Protein AF-A0A426ZKM1-F1 (afdb_monomer)

Foldseek 3Di:
DDDDDDDDDDDDDDDDDDDDDPPPPPCPPFQPLFAWADWFWDDDDDQKIKIKTDTAGTPCNVVLLVQLVVVVVQWDWPDKDWDADPHHIIIITMTGHDCVSCVVDPNSVPDDGVNVSVSSVVSSVVSRYHYDDPPDDDD

Organism: Ensete ventricosum (NCBI:txid4639)

Radius of gyration: 27.69 Å; Cα contacts (8 Å, |Δi|>4): 198; chains: 1; bounding box: 57×49×88 Å

Secondary structure (DSSP, 8-state):
-------------------------------BSEEEEEEEEEEEETTEEEEEEEEEE-BTHHHHHHHHHHTTTTEEEEEEEEEEETTEEEEEEEEEE-TTTGGGSGGGTS--HHH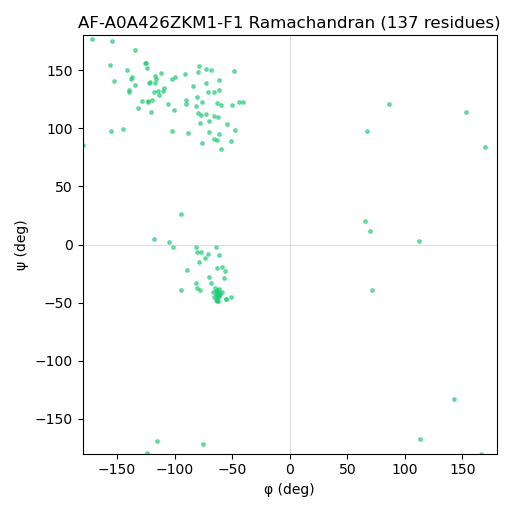HHHHHHHHHHHTT-EE----PPP-

pLDDT: mean 75.83, std 21.76, range [31.11, 97.25]

Solvent-accessible surface area (backbone atoms only — not comparable to full-atom values): 8405 Å² total; per-residue (Å²): 143,86,84,89,88,84,88,86,82,87,87,84,83,84,84,86,83,85,80,85,78,82,70,79,69,72,77,70,68,78,47,48,24,17,32,43,72,45,67,47,44,37,72,77,52,96,59,23,36,42,35,42,37,32,26,39,74,29,58,62,20,70,62,28,51,53,51,20,55,66,72,46,69,73,37,46,75,78,46,74,49,78,45,80,52,102,83,27,39,41,41,36,36,32,35,33,64,39,68,78,73,30,62,83,48,76,62,57,81,70,69,44,34,70,54,51,29,50,53,53,51,51,32,36,45,73,50,45,32,38,77,62,78,82,77,74,76,87,132

Nearest PDB structures (foldseek):
  6sgb-assembly1_FQ  TM=4.780E-01  e=2.331E-02  Trypanosoma brucei brucei
  8q3k-assembly1_C  TM=5.625E-01  e=2.309E-01  African swine fever virus BA71V
  8yqu-assembly1_C  TM=6.044E-01  e=5.058E-01  African swine fever virus
  3tvi-assembly2_C  TM=4.824E-01  e=3.522E-01  Clostridium acetobutylicum
  3c1n-assembly3_C  TM=4.853E-01  e=3.974E-01  Methanocaldococcus jannaschii

Structure (mmCIF, N/CA/C/O backbone):
data_AF-A0A426ZKM1-F1
#
_entry.id   AF-A0A426ZKM1-F1
#
loop_
_atom_site.group_PDB
_atom_site.id
_atom_site.type_symbol
_atom_site.label_atom_id
_atom_site.label_alt_id
_atom_site.label_comp_id
_atom_site.label_asym_id
_atom_site.label_entity_id
_atom_site.label_seq_id
_atom_site.pdbx_PDB_ins_code
_atom_site.Cartn_x
_atom_site.Cartn_y
_atom_site.Cartn_z
_atom_site.occupancy
_atom_site.B_iso_or_equiv
_atom_site.auth_seq_id
_atom_site.auth_comp_id
_atom_site.auth_asym_id
_atom_site.auth_atom_id
_atom_site.pdbx_PDB_model_num
ATOM 1 N N . MET A 1 1 ? 29.711 -34.154 -68.787 1.00 45.78 1 MET A N 1
ATOM 2 C CA . MET A 1 1 ? 31.060 -33.863 -68.255 1.00 45.78 1 MET A CA 1
ATOM 3 C C . MET A 1 1 ? 31.621 -32.697 -69.048 1.00 45.78 1 MET A C 1
ATOM 5 O O . MET A 1 1 ? 31.743 -32.867 -70.251 1.00 45.78 1 MET A O 1
ATOM 9 N N . LEU A 1 2 ? 31.814 -31.544 -68.393 1.00 42.34 2 LEU A N 1
ATOM 10 C CA . LEU A 1 2 ? 32.519 -30.304 -68.795 1.00 42.34 2 LEU A CA 1
ATOM 11 C C . LEU A 1 2 ? 32.149 -29.266 -67.709 1.00 42.34 2 LEU A C 1
ATOM 13 O O . LEU A 1 2 ? 30.999 -28.848 -67.644 1.00 42.34 2 LEU A O 1
ATOM 17 N N . GLU A 1 3 ? 32.869 -29.268 -66.589 1.00 34.69 3 GLU A N 1
ATOM 18 C CA . GLU A 1 3 ? 33.978 -28.364 -66.221 1.00 34.69 3 GLU A CA 1
ATOM 19 C C . GLU A 1 3 ? 33.524 -27.053 -65.547 1.00 34.69 3 GLU A C 1
ATOM 21 O O . GLU A 1 3 ? 32.734 -26.268 -66.061 1.00 34.69 3 GLU A O 1
ATOM 26 N N . SER A 1 4 ? 34.032 -26.892 -64.327 1.00 39.28 4 SER A N 1
ATOM 27 C CA . SER A 1 4 ? 33.755 -25.887 -63.305 1.00 39.28 4 SER A CA 1
ATOM 28 C C . SER A 1 4 ? 34.477 -24.564 -63.586 1.00 39.28 4 SER A C 1
ATOM 30 O O . SER A 1 4 ? 35.618 -24.575 -64.038 1.00 39.28 4 SER A O 1
ATOM 32 N N . SER A 1 5 ? 33.907 -23.418 -63.194 1.00 48.56 5 SER A N 1
ATOM 33 C CA . SER A 1 5 ? 34.715 -22.215 -62.926 1.00 48.56 5 SER A CA 1
ATOM 34 C C . SER A 1 5 ? 34.013 -21.267 -61.948 1.00 48.56 5 SER A C 1
ATOM 36 O O . SER A 1 5 ? 33.148 -20.482 -62.324 1.00 48.56 5 SER A O 1
ATOM 38 N N . SER A 1 6 ? 34.391 -21.364 -60.671 1.00 43.53 6 SER A N 1
ATOM 39 C CA . SER A 1 6 ? 34.111 -20.379 -59.622 1.00 43.53 6 SER A CA 1
ATOM 40 C C . SER A 1 6 ? 35.423 -19.647 -59.349 1.00 43.53 6 SER A C 1
ATOM 42 O O . SER A 1 6 ? 36.423 -20.293 -59.045 1.00 43.53 6 SER A O 1
ATOM 44 N N . ARG A 1 7 ? 35.458 -18.323 -59.526 1.00 47.59 7 ARG A N 1
ATOM 45 C CA . ARG A 1 7 ? 36.664 -17.510 -59.310 1.00 47.59 7 ARG A CA 1
ATOM 46 C C . ARG A 1 7 ? 36.724 -17.025 -57.862 1.00 47.59 7 ARG A C 1
ATOM 48 O O . ARG A 1 7 ? 35.834 -16.306 -57.419 1.00 47.59 7 ARG A O 1
ATOM 55 N N . GLU A 1 8 ? 37.793 -17.397 -57.166 1.00 40.97 8 GLU A N 1
ATOM 56 C CA . GLU A 1 8 ? 38.248 -16.786 -55.914 1.00 40.97 8 GLU A CA 1
ATOM 57 C C . GLU A 1 8 ? 39.007 -15.473 -56.170 1.00 40.97 8 GLU A C 1
ATOM 59 O O . GLU A 1 8 ? 39.640 -15.292 -57.212 1.00 40.97 8 GLU A O 1
ATOM 64 N N . GLY A 1 9 ? 38.981 -14.581 -55.175 1.00 34.16 9 GLY A N 1
ATOM 65 C CA . GLY A 1 9 ? 39.817 -13.383 -55.090 1.00 34.16 9 GLY A CA 1
ATOM 66 C C . GLY A 1 9 ? 39.545 -12.580 -53.810 1.00 34.16 9 GLY A C 1
ATOM 67 O O . GLY A 1 9 ? 38.723 -11.671 -53.815 1.00 34.16 9 GLY A O 1
ATOM 68 N N . GLN A 1 10 ? 40.216 -12.940 -52.709 1.00 40.09 10 GLN A N 1
ATOM 69 C CA . GLN A 1 10 ? 40.379 -12.139 -51.474 1.00 40.09 10 GLN A CA 1
ATOM 70 C C . GLN A 1 10 ? 41.416 -10.993 -51.686 1.00 40.09 10 GLN A C 1
ATOM 72 O O . GLN A 1 10 ? 42.020 -10.927 -52.755 1.00 40.09 10 GLN A O 1
ATOM 77 N N . PRO A 1 11 ? 41.846 -10.234 -50.652 1.00 45.34 11 PRO A N 1
ATOM 78 C CA . PRO A 1 11 ? 41.122 -9.328 -49.749 1.00 45.34 11 PRO A CA 1
ATOM 79 C C . PRO A 1 11 ? 41.754 -7.910 -49.764 1.00 45.34 11 PRO A C 1
ATOM 81 O O . PRO A 1 11 ? 42.950 -7.764 -50.003 1.00 45.34 11 PRO A O 1
ATOM 84 N N . LEU A 1 12 ? 41.019 -6.848 -49.412 1.00 33.59 12 LEU A N 1
ATOM 85 C CA . LEU A 1 12 ? 41.635 -5.544 -49.108 1.00 33.59 12 LEU A CA 1
ATOM 86 C C . LEU A 1 12 ? 41.056 -4.932 -47.827 1.00 33.59 12 LEU A C 1
ATOM 88 O O . LEU A 1 12 ? 39.868 -5.025 -47.535 1.00 33.59 12 LEU A O 1
ATOM 92 N N . GLN A 1 13 ? 41.980 -4.386 -47.044 1.00 41.16 13 GLN A N 1
ATOM 93 C CA . GLN A 1 13 ? 41.908 -4.057 -45.627 1.00 41.16 13 GLN A CA 1
ATOM 94 C C . GLN A 1 13 ? 41.021 -2.847 -45.293 1.00 41.16 13 GLN A C 1
ATOM 96 O O . GLN A 1 13 ? 40.911 -1.884 -46.046 1.00 41.16 13 GLN A O 1
ATOM 101 N N . VAL A 1 14 ? 40.473 -2.903 -44.078 1.00 36.00 14 VAL A N 1
ATOM 102 C CA . VAL A 1 14 ? 39.896 -1.809 -43.282 1.00 36.00 14 VAL A CA 1
ATOM 103 C C . VAL A 1 14 ? 40.788 -0.562 -43.197 1.00 36.00 14 VAL A C 1
ATOM 105 O O . VAL A 1 14 ? 41.997 -0.684 -43.000 1.00 36.00 14 VAL A O 1
ATOM 108 N N . PRO A 1 15 ? 40.166 0.626 -43.078 1.00 35.72 15 PRO A N 1
ATOM 109 C CA . PRO A 1 15 ? 40.646 1.636 -42.146 1.00 35.72 15 PRO A CA 1
ATOM 110 C C . PRO A 1 15 ? 39.809 1.632 -40.864 1.00 35.72 15 PRO A C 1
ATOM 112 O O . PRO A 1 15 ? 38.622 1.948 -40.833 1.00 35.72 15 PRO A O 1
ATOM 115 N N . SER A 1 16 ? 40.508 1.290 -39.791 1.00 40.00 16 SER A N 1
ATOM 116 C CA . SER A 1 16 ? 40.175 1.508 -38.391 1.00 40.00 16 SER A CA 1
ATOM 117 C C . SER A 1 16 ? 39.625 2.918 -38.114 1.00 40.00 16 SER A C 1
ATOM 119 O O . SER A 1 16 ? 40.344 3.902 -38.274 1.00 40.00 16 SER A O 1
ATOM 121 N N . ARG A 1 17 ? 38.416 3.017 -37.547 1.00 44.41 17 ARG A N 1
ATOM 122 C CA . ARG A 1 17 ? 38.028 4.153 -36.693 1.00 44.41 17 ARG A CA 1
ATOM 123 C C . ARG A 1 17 ? 38.093 3.715 -35.233 1.00 44.41 17 ARG A C 1
ATOM 125 O O . ARG A 1 17 ? 37.164 3.112 -34.709 1.00 44.41 17 ARG A O 1
ATOM 132 N N . LYS A 1 18 ? 39.212 4.039 -34.583 1.00 37.31 18 LYS A N 1
ATOM 133 C CA . LYS A 1 18 ? 39.264 4.208 -33.128 1.00 37.31 18 LYS A CA 1
ATOM 134 C C . LYS A 1 18 ? 38.721 5.606 -32.834 1.00 37.31 18 LYS A C 1
ATOM 136 O O . LYS A 1 18 ? 39.150 6.540 -33.500 1.00 37.31 18 LYS A O 1
ATOM 141 N N . THR A 1 19 ? 37.737 5.713 -31.944 1.00 31.11 19 THR A N 1
ATOM 142 C CA . THR A 1 19 ? 37.840 6.292 -30.587 1.00 31.11 19 THR A CA 1
ATOM 143 C C . THR A 1 19 ? 36.492 6.849 -30.126 1.00 31.11 19 THR A C 1
ATOM 145 O O . THR A 1 19 ? 36.001 7.844 -30.645 1.00 31.11 19 THR A O 1
ATOM 148 N N . THR A 1 20 ? 35.976 6.187 -29.091 1.00 42.38 20 THR A N 1
ATOM 149 C CA . THR A 1 20 ? 35.513 6.778 -27.828 1.00 42.38 20 THR A CA 1
ATOM 150 C C . THR A 1 20 ? 34.285 7.690 -27.859 1.00 42.38 20 THR A C 1
ATOM 152 O O . THR A 1 20 ? 34.379 8.909 -27.949 1.00 42.38 20 THR A O 1
ATOM 155 N N . LYS A 1 21 ? 33.145 7.093 -27.518 1.00 36.59 21 LYS A N 1
ATOM 156 C CA . LYS A 1 21 ? 32.519 7.408 -26.230 1.00 36.59 21 LYS A CA 1
ATOM 157 C C . LYS A 1 21 ? 31.873 6.132 -25.701 1.00 36.59 21 LYS A C 1
ATOM 159 O O . LYS A 1 21 ? 30.802 5.743 -26.148 1.00 36.59 21 LYS A O 1
ATOM 164 N N . ALA A 1 22 ? 32.565 5.467 -24.778 1.00 45.69 22 ALA A N 1
ATOM 165 C CA . ALA A 1 22 ? 31.855 4.761 -23.729 1.00 45.69 22 ALA A CA 1
ATOM 166 C C . ALA A 1 22 ? 31.097 5.864 -22.989 1.00 45.69 22 ALA A C 1
ATOM 168 O O . ALA A 1 22 ? 31.670 6.623 -22.212 1.00 45.69 22 ALA A O 1
ATOM 169 N N . THR A 1 23 ? 29.842 6.078 -23.364 1.00 43.41 23 THR A N 1
ATOM 170 C CA . THR A 1 23 ? 28.886 6.474 -22.349 1.00 43.41 23 THR A CA 1
ATOM 171 C C . THR A 1 23 ? 28.875 5.286 -21.417 1.00 43.41 23 THR A C 1
ATOM 173 O O . THR A 1 23 ? 28.449 4.202 -21.819 1.00 43.41 23 THR A O 1
ATOM 176 N N . ASP A 1 24 ? 29.430 5.481 -20.227 1.00 39.22 24 ASP A N 1
ATOM 177 C CA . ASP A 1 24 ? 29.023 4.725 -19.061 1.00 39.22 24 ASP A CA 1
ATOM 178 C C . ASP A 1 24 ? 27.495 4.843 -19.017 1.00 39.22 24 ASP A C 1
ATOM 180 O O . ASP A 1 24 ? 26.926 5.786 -18.472 1.00 39.22 24 ASP A O 1
ATOM 184 N N . PHE A 1 25 ? 26.808 3.913 -19.681 1.00 45.75 25 PHE A N 1
ATOM 185 C CA . PHE A 1 25 ? 25.582 3.410 -19.118 1.00 45.75 25 PHE A CA 1
ATOM 186 C C . PHE A 1 25 ? 26.069 2.750 -17.842 1.00 45.75 25 PHE A C 1
ATOM 188 O O . PHE A 1 25 ? 26.484 1.594 -17.832 1.00 45.75 25 PHE A O 1
ATOM 195 N N . GLU A 1 26 ? 26.091 3.540 -16.771 1.00 44.75 26 GLU A N 1
ATOM 196 C CA . GLU A 1 26 ? 25.696 3.005 -15.491 1.00 44.75 26 GLU A CA 1
ATOM 197 C C . GLU A 1 26 ? 24.392 2.277 -15.799 1.00 44.75 26 GLU A C 1
ATOM 199 O O . GLU A 1 26 ? 23.357 2.898 -16.061 1.00 44.75 26 GLU A O 1
ATOM 204 N N . GLU A 1 27 ? 24.509 0.959 -15.965 1.00 44.59 27 GLU A N 1
ATOM 205 C CA . GLU A 1 27 ? 23.397 0.037 -16.001 1.00 44.59 27 GLU A 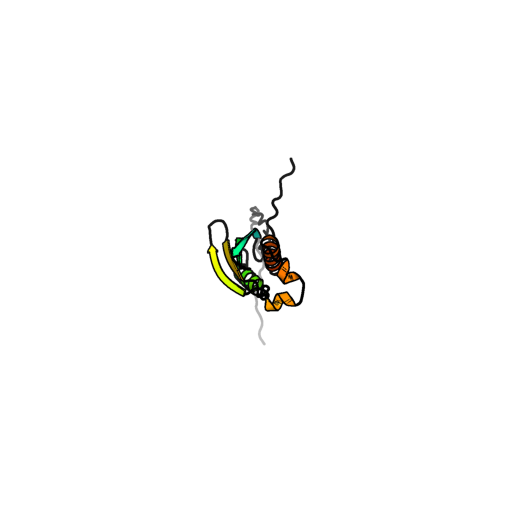CA 1
ATOM 206 C C . GLU A 1 27 ? 22.743 0.221 -14.640 1.00 44.59 27 GLU A C 1
ATOM 208 O O . GLU A 1 27 ? 23.046 -0.452 -13.657 1.00 44.59 27 GLU A O 1
ATOM 213 N N . THR A 1 28 ? 21.917 1.260 -14.558 1.00 52.47 28 THR A N 1
ATOM 214 C CA . THR A 1 28 ? 20.981 1.472 -13.483 1.00 52.47 2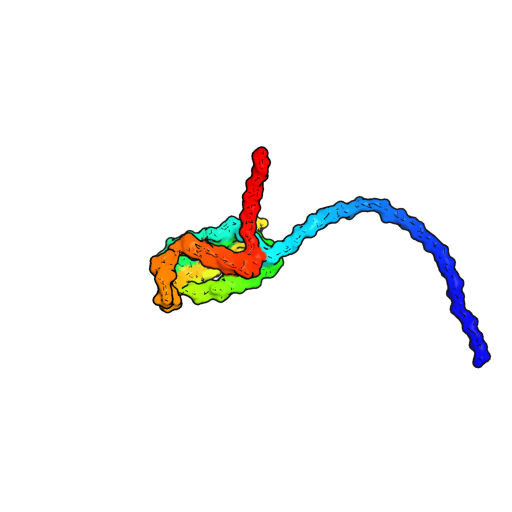8 THR A CA 1
ATOM 215 C C . THR A 1 28 ? 20.039 0.316 -13.684 1.00 52.47 28 THR A C 1
ATOM 217 O O . THR A 1 28 ? 19.140 0.379 -14.521 1.00 52.47 28 THR A O 1
ATOM 220 N N . ALA A 1 29 ? 20.367 -0.797 -13.021 1.00 65.81 29 ALA A N 1
ATOM 221 C CA . ALA A 1 29 ? 19.578 -2.008 -13.038 1.00 65.81 29 ALA A CA 1
ATOM 222 C C . ALA A 1 29 ? 18.115 -1.580 -12.955 1.00 65.81 29 ALA A C 1
ATOM 224 O O . ALA A 1 29 ? 17.761 -0.795 -12.066 1.00 65.81 29 ALA A O 1
ATOM 225 N N . ALA A 1 30 ? 17.317 -1.994 -13.943 1.00 71.00 30 ALA A N 1
ATOM 226 C CA . ALA A 1 30 ? 15.937 -1.553 -14.056 1.00 71.00 30 ALA A CA 1
ATOM 227 C C . ALA A 1 30 ? 15.264 -1.749 -12.695 1.00 71.00 30 ALA A C 1
ATOM 229 O O . ALA A 1 30 ? 15.267 -2.852 -12.140 1.00 71.00 30 ALA A O 1
ATOM 230 N N . VAL A 1 31 ? 14.771 -0.659 -12.105 1.00 77.69 31 VAL A N 1
ATOM 231 C CA . VAL A 1 31 ? 14.116 -0.743 -10.803 1.00 77.69 31 VAL A CA 1
ATOM 232 C C . VAL A 1 31 ? 12.795 -1.460 -11.041 1.00 77.69 31 VAL A C 1
ATOM 234 O O . VAL A 1 31 ? 11.874 -0.899 -11.627 1.00 77.69 31 VAL A O 1
ATOM 237 N N . ILE A 1 32 ? 12.721 -2.715 -10.61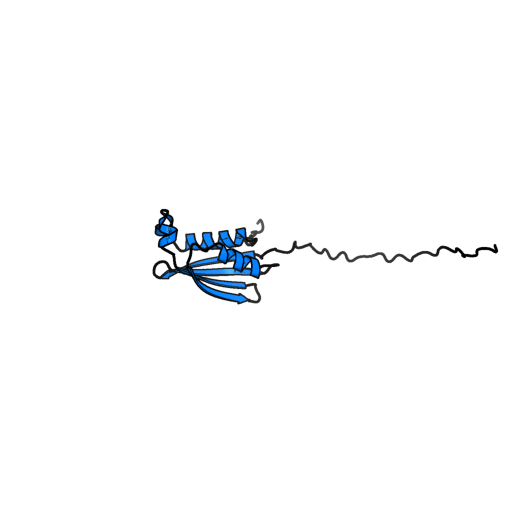5 1.00 84.94 32 ILE A N 1
ATOM 238 C CA . ILE A 1 32 ? 11.495 -3.511 -10.640 1.00 84.94 32 ILE A CA 1
ATOM 239 C C . ILE A 1 32 ? 10.556 -2.947 -9.569 1.00 84.94 32 ILE A C 1
ATOM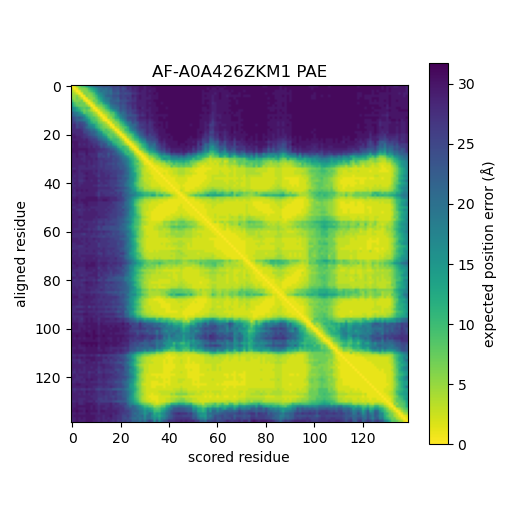 241 O O . ILE A 1 32 ? 10.989 -2.678 -8.450 1.00 84.94 32 ILE A O 1
ATOM 245 N N . GLY A 1 33 ? 9.297 -2.694 -9.928 1.00 84.62 33 GLY A N 1
ATOM 246 C CA . GLY A 1 33 ? 8.255 -2.154 -9.046 1.00 84.62 33 GLY A CA 1
ATOM 247 C C . GLY A 1 33 ? 8.401 -0.687 -8.656 1.00 84.62 33 GLY A C 1
ATOM 248 O O . GLY A 1 33 ? 7.420 0.048 -8.686 1.00 84.62 33 GLY A O 1
ATOM 249 N N . GLY A 1 34 ? 9.614 -0.215 -8.389 1.00 92.81 34 GLY A N 1
ATOM 250 C CA . GLY A 1 34 ? 9.889 1.168 -8.013 1.00 92.81 34 GLY A CA 1
ATOM 251 C C . GLY A 1 34 ? 10.376 1.305 -6.574 1.00 92.81 34 GLY A C 1
ATOM 252 O O . GLY A 1 34 ? 10.749 0.326 -5.922 1.00 92.81 34 GLY A O 1
ATOM 253 N N . LYS A 1 35 ? 10.402 2.544 -6.075 1.00 94.00 35 LYS A N 1
ATOM 254 C CA . LYS A 1 35 ? 10.872 2.859 -4.721 1.00 94.00 35 LYS A CA 1
ATOM 255 C C . LYS A 1 35 ? 9.758 3.473 -3.891 1.00 94.00 35 LYS A C 1
ATOM 257 O O . LYS A 1 35 ? 9.126 4.425 -4.330 1.00 94.00 35 LYS A O 1
ATOM 262 N N . ILE A 1 36 ? 9.565 2.968 -2.682 1.00 94.25 36 ILE A N 1
ATOM 263 C CA . ILE A 1 36 ? 8.683 3.537 -1.665 1.00 94.25 36 ILE A CA 1
ATOM 264 C C . ILE A 1 36 ? 9.447 4.669 -0.988 1.00 94.25 36 ILE A C 1
ATOM 266 O O . ILE A 1 36 ? 10.511 4.448 -0.406 1.00 94.25 36 ILE A O 1
ATOM 270 N N . MET A 1 37 ? 8.909 5.879 -1.080 1.00 94.19 37 MET A N 1
ATOM 271 C CA . MET A 1 37 ? 9.453 7.058 -0.409 1.00 94.19 37 MET A CA 1
ATOM 272 C C . MET A 1 37 ? 8.762 7.289 0.930 1.00 94.19 37 MET A C 1
ATOM 274 O O . MET A 1 37 ? 9.417 7.639 1.906 1.00 94.19 37 MET A O 1
ATOM 278 N N . GLN A 1 38 ? 7.446 7.074 0.978 1.00 94.62 38 GLN A N 1
ATOM 279 C CA . GLN A 1 38 ? 6.656 7.294 2.178 1.00 94.62 38 GLN A CA 1
ATOM 280 C C . GLN A 1 38 ? 5.425 6.386 2.205 1.00 94.62 38 GLN A C 1
ATOM 282 O O . GL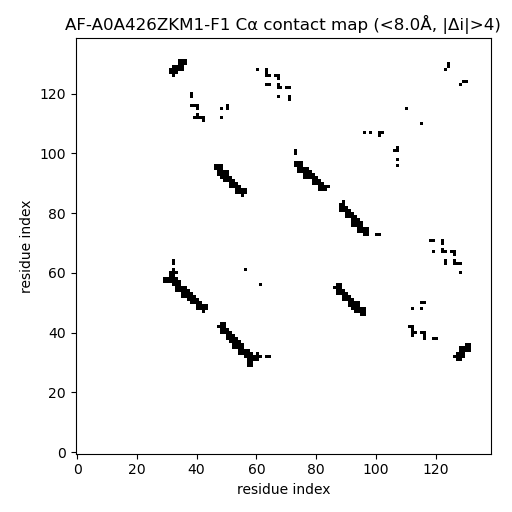N A 1 38 ? 4.768 6.183 1.184 1.00 94.62 38 GLN A O 1
ATOM 287 N N . VAL A 1 39 ? 5.098 5.873 3.390 1.00 96.62 39 VAL A N 1
ATOM 288 C CA . VAL A 1 39 ? 3.819 5.227 3.699 1.00 96.62 39 VAL A CA 1
ATOM 289 C C . VAL A 1 39 ? 3.333 5.848 4.996 1.00 96.62 39 VAL A C 1
ATOM 291 O O . VAL A 1 39 ? 4.008 5.722 6.010 1.00 96.62 39 VAL A O 1
ATOM 294 N N . ASN A 1 40 ? 2.185 6.514 4.948 1.00 97.00 40 ASN A N 1
ATOM 295 C CA . ASN A 1 40 ? 1.531 7.057 6.132 1.00 97.00 40 ASN A CA 1
ATOM 296 C C . ASN A 1 40 ? 0.134 6.460 6.247 1.00 97.00 40 ASN A C 1
ATOM 298 O O . ASN A 1 40 ? -0.576 6.386 5.241 1.00 97.00 40 ASN A O 1
ATOM 302 N N . ALA A 1 41 ? -0.300 6.122 7.453 1.00 96.62 41 ALA A N 1
ATOM 303 C CA . ALA A 1 41 ? -1.674 5.744 7.733 1.00 96.62 41 ALA A CA 1
ATOM 304 C C . ALA A 1 41 ? -2.271 6.616 8.834 1.00 96.62 41 ALA A C 1
ATOM 306 O O . ALA A 1 41 ? -1.590 7.122 9.722 1.00 96.62 41 ALA A O 1
ATOM 307 N N . TYR A 1 42 ? -3.585 6.776 8.769 1.00 95.75 42 TYR A N 1
ATOM 308 C CA . TYR A 1 42 ? -4.360 7.591 9.687 1.00 95.75 42 TYR A CA 1
ATOM 309 C C . TYR A 1 42 ? -5.649 6.853 10.007 1.00 95.75 42 TYR A C 1
ATOM 311 O O . TYR A 1 42 ? -6.333 6.377 9.102 1.00 95.75 42 TYR A O 1
ATOM 319 N N . GLU A 1 43 ? -6.000 6.771 11.283 1.00 93.81 43 GLU A N 1
ATOM 320 C CA . GLU A 1 43 ? -7.321 6.294 11.675 1.00 93.81 43 GLU A CA 1
ATOM 321 C C . GLU A 1 43 ? -8.344 7.413 11.432 1.00 93.81 43 GLU A C 1
ATOM 323 O O . GLU A 1 43 ? -8.179 8.534 11.912 1.00 93.81 43 GLU A O 1
ATOM 328 N N . VAL A 1 44 ? -9.370 7.129 10.628 1.00 93.00 44 VAL A N 1
ATOM 329 C CA . VAL A 1 44 ? -10.349 8.128 10.144 1.00 93.00 44 VAL A CA 1
ATOM 330 C C . VAL A 1 44 ? -11.781 7.843 10.605 1.00 93.00 44 VAL A C 1
ATOM 332 O O . VAL A 1 44 ? -12.722 8.531 10.213 1.00 93.00 44 VAL A O 1
ATOM 335 N N . GLY A 1 45 ? -11.962 6.827 11.441 1.00 86.94 45 GLY A N 1
ATOM 336 C CA . GLY A 1 45 ? -13.237 6.418 12.020 1.00 86.94 45 GLY A CA 1
ATOM 337 C C . GLY A 1 45 ? -13.119 5.030 12.639 1.00 86.94 45 GLY A C 1
ATOM 338 O O . GLY A 1 45 ? -12.058 4.419 12.565 1.00 86.94 45 GLY A O 1
ATOM 339 N N . GLU A 1 46 ? -14.210 4.516 13.211 1.00 84.12 46 GLU A N 1
ATOM 340 C CA . GLU A 1 46 ? -14.220 3.221 13.908 1.00 84.12 46 GLU A CA 1
ATOM 341 C C . GLU A 1 46 ? -13.688 2.079 13.025 1.00 84.12 46 GLU A C 1
ATOM 343 O O . GLU A 1 46 ? -14.365 1.612 12.102 1.00 84.12 46 GLU A O 1
ATOM 348 N N . GLY A 1 47 ? -12.447 1.659 13.299 1.00 85.12 47 GLY A N 1
ATOM 349 C CA . GLY A 1 47 ? -11.757 0.605 12.559 1.00 85.12 47 GLY A CA 1
ATOM 350 C C . GLY A 1 47 ? -11.453 0.951 11.100 1.00 85.12 47 GLY A C 1
ATOM 351 O O . GLY A 1 47 ? -11.260 0.037 10.303 1.00 85.12 47 GLY A O 1
ATOM 352 N N . ARG A 1 48 ? -11.440 2.234 10.717 1.00 91.81 48 ARG A N 1
ATOM 353 C CA . ARG A 1 48 ? -11.122 2.674 9.352 1.00 91.81 48 ARG A CA 1
ATOM 354 C C . ARG A 1 48 ? -9.777 3.368 9.283 1.00 91.81 48 ARG A C 1
ATOM 356 O O . ARG A 1 48 ? -9.505 4.283 10.055 1.00 91.81 48 ARG A O 1
ATOM 363 N N . PHE A 1 49 ? -8.995 3.006 8.276 1.00 94.44 49 PHE A N 1
ATOM 364 C CA . PHE A 1 49 ? -7.666 3.544 8.045 1.00 94.44 49 PHE A CA 1
ATOM 365 C C . PHE A 1 49 ? -7.574 4.156 6.656 1.00 94.44 49 PHE A C 1
ATOM 367 O O . PHE A 1 49 ? -7.789 3.475 5.656 1.00 94.44 49 PHE A O 1
ATOM 374 N N . TYR A 1 50 ? -7.211 5.430 6.600 1.00 96.69 50 TYR A N 1
ATOM 375 C CA . TYR A 1 50 ? -6.768 6.082 5.380 1.00 96.69 50 TYR A CA 1
ATOM 376 C C . TYR A 1 50 ? -5.254 5.928 5.261 1.00 96.69 50 TYR A C 1
ATOM 378 O O . TYR A 1 50 ? -4.523 6.314 6.170 1.00 96.69 50 TYR A O 1
ATOM 386 N N . VAL A 1 51 ? -4.778 5.379 4.151 1.00 97.00 51 VAL A N 1
ATOM 387 C CA . VAL A 1 51 ? -3.358 5.163 3.875 1.00 97.00 51 VAL A CA 1
ATOM 388 C C . VAL A 1 51 ? -2.953 5.981 2.660 1.00 97.00 51 VAL A C 1
ATOM 390 O O . VAL A 1 51 ? -3.681 6.049 1.672 1.00 97.00 51 VAL A O 1
ATOM 393 N N . LYS A 1 52 ? -1.770 6.585 2.728 1.00 97.25 52 LYS A N 1
ATOM 394 C CA . LYS A 1 52 ? -1.125 7.319 1.645 1.00 97.25 52 LYS A CA 1
ATOM 395 C C . LYS A 1 52 ? 0.250 6.716 1.385 1.00 97.25 52 LYS A C 1
ATOM 397 O O . LYS A 1 52 ? 1.088 6.684 2.281 1.00 97.25 52 LYS A O 1
ATOM 402 N N . VAL A 1 53 ? 0.475 6.278 0.155 1.00 95.81 53 VAL A N 1
ATOM 403 C CA . VAL A 1 53 ? 1.747 5.747 -0.336 1.00 95.81 53 VAL A CA 1
ATOM 404 C C . VAL A 1 53 ? 2.294 6.701 -1.386 1.00 95.81 53 VAL A C 1
ATOM 406 O O . VAL A 1 53 ? 1.592 7.058 -2.332 1.00 95.81 53 VAL A O 1
ATOM 409 N N . GLU A 1 54 ? 3.550 7.097 -1.233 1.00 95.12 54 GLU A N 1
ATOM 410 C CA . GLU A 1 54 ? 4.289 7.887 -2.213 1.00 95.12 54 GLU A CA 1
ATOM 411 C C . GLU A 1 54 ? 5.551 7.143 -2.625 1.00 95.12 54 GLU A C 1
ATOM 413 O O . GLU A 1 54 ? 6.247 6.542 -1.798 1.00 95.12 54 GLU A O 1
ATOM 418 N N . GLY A 1 55 ? 5.865 7.187 -3.914 1.00 93.62 55 GLY A N 1
ATOM 419 C CA . GLY A 1 55 ? 7.023 6.486 -4.436 1.00 93.62 55 GLY A CA 1
ATOM 420 C C . GLY A 1 55 ? 7.335 6.818 -5.882 1.00 93.62 55 GLY A C 1
ATOM 421 O O . GLY A 1 55 ? 6.601 7.546 -6.543 1.00 93.62 55 GLY A O 1
ATOM 422 N N . SER A 1 56 ? 8.422 6.253 -6.392 1.00 93.38 56 SER A N 1
ATOM 423 C CA . SER A 1 56 ? 8.756 6.289 -7.813 1.00 93.38 56 SER A CA 1
ATOM 424 C C . SER A 1 56 ? 8.173 5.068 -8.518 1.00 93.38 56 SER A C 1
ATOM 426 O O . SER A 1 56 ? 8.146 3.981 -7.942 1.00 93.38 56 SER A O 1
ATOM 428 N N . MET A 1 57 ? 7.769 5.209 -9.780 1.00 90.00 57 MET A N 1
ATOM 429 C CA . MET A 1 57 ? 7.431 4.047 -10.602 1.00 90.00 57 MET A CA 1
ATOM 430 C C . MET A 1 57 ? 8.680 3.436 -11.231 1.00 90.00 57 MET A C 1
ATOM 432 O O . MET A 1 57 ? 9.547 4.148 -11.732 1.00 90.00 57 MET A O 1
ATOM 436 N N . GLY A 1 58 ? 8.742 2.112 -11.180 1.00 88.44 58 GLY A N 1
ATOM 437 C CA . GLY A 1 58 ? 9.653 1.286 -11.959 1.00 88.44 58 GLY A CA 1
ATOM 438 C C . GLY A 1 58 ? 8.897 0.392 -12.943 1.00 88.44 58 GLY A C 1
ATOM 439 O O . GLY A 1 58 ? 7.683 0.529 -13.129 1.00 88.44 58 GLY A O 1
ATOM 440 N N . ASP A 1 59 ? 9.597 -0.563 -13.542 1.00 88.69 59 ASP A N 1
ATOM 441 C CA . ASP A 1 59 ? 8.976 -1.520 -14.458 1.00 88.69 59 ASP A CA 1
ATOM 442 C C . ASP A 1 59 ? 7.993 -2.423 -13.703 1.00 88.69 59 ASP A C 1
ATOM 444 O O . ASP A 1 59 ? 8.298 -2.956 -12.633 1.00 88.69 59 ASP A O 1
ATOM 448 N N . GLY A 1 60 ? 6.779 -2.570 -14.240 1.00 88.06 60 GLY A N 1
ATOM 449 C CA . GLY A 1 60 ? 5.726 -3.374 -13.609 1.00 88.06 60 GLY A CA 1
ATOM 450 C C . GLY A 1 60 ? 5.153 -2.784 -12.312 1.00 88.06 60 GLY A C 1
ATOM 451 O O . GLY A 1 60 ? 4.405 -3.469 -11.618 1.00 88.06 60 GLY A O 1
ATOM 452 N N . ALA A 1 61 ? 5.450 -1.520 -11.979 1.00 90.31 61 ALA A N 1
ATOM 453 C CA . ALA A 1 61 ? 4.975 -0.866 -10.754 1.00 90.31 61 ALA A CA 1
ATOM 454 C C . ALA A 1 61 ? 3.462 -0.990 -10.542 1.00 90.31 61 ALA A C 1
ATOM 456 O O . ALA A 1 61 ? 3.012 -1.317 -9.449 1.00 90.31 61 ALA A O 1
ATOM 457 N N . ALA A 1 62 ? 2.673 -0.768 -11.597 1.00 88.62 62 ALA A N 1
ATOM 458 C CA . ALA A 1 62 ? 1.220 -0.867 -11.513 1.00 88.62 62 ALA A CA 1
ATOM 459 C C . ALA A 1 62 ? 0.762 -2.293 -11.164 1.00 88.62 62 ALA A C 1
ATOM 461 O O . ALA A 1 62 ? -0.049 -2.460 -10.258 1.00 88.62 62 ALA A O 1
ATOM 462 N N . SER A 1 63 ? 1.305 -3.324 -11.823 1.00 91.38 63 SER A N 1
ATOM 463 C CA . SER A 1 63 ? 0.943 -4.719 -11.535 1.00 91.38 63 SER A CA 1
ATOM 464 C C . SER A 1 63 ? 1.324 -5.135 -10.117 1.00 91.38 63 SER A C 1
ATOM 466 O O . SER A 1 63 ? 0.507 -5.743 -9.432 1.00 91.38 63 SER A O 1
ATOM 468 N N . PHE A 1 64 ? 2.514 -4.759 -9.644 1.00 92.50 64 PHE A N 1
ATOM 469 C CA . PHE A 1 64 ? 2.938 -5.068 -8.277 1.00 92.50 64 PHE A CA 1
ATOM 470 C C . PHE A 1 64 ? 2.136 -4.298 -7.232 1.00 92.50 64 PHE A C 1
ATOM 472 O O . PHE A 1 64 ? 1.853 -4.835 -6.167 1.00 92.50 64 PHE A O 1
ATOM 479 N N . LEU A 1 65 ? 1.707 -3.070 -7.538 1.00 91.69 65 LEU A N 1
ATOM 480 C CA . LEU A 1 65 ? 0.835 -2.306 -6.653 1.00 91.69 65 LEU A CA 1
ATOM 481 C C . LEU A 1 65 ? -0.515 -3.007 -6.471 1.00 91.69 65 LEU A C 1
ATOM 483 O O . LEU A 1 65 ? -0.955 -3.189 -5.339 1.00 91.69 65 LEU A O 1
ATOM 487 N N . TYR A 1 66 ? -1.154 -3.434 -7.564 1.00 89.81 66 TYR A N 1
ATOM 488 C CA . TYR A 1 66 ? -2.419 -4.171 -7.489 1.00 89.81 66 TYR A CA 1
ATOM 489 C C . TYR A 1 66 ? -2.255 -5.526 -6.792 1.00 89.81 66 TYR A C 1
ATOM 491 O O . TYR A 1 66 ? -3.045 -5.836 -5.905 1.00 89.81 66 TYR A O 1
ATOM 499 N N . SER A 1 67 ? -1.195 -6.276 -7.108 1.00 92.69 67 SER A N 1
ATOM 500 C CA . SER A 1 67 ? -0.868 -7.543 -6.435 1.00 92.69 67 SER A CA 1
ATOM 501 C C . SER A 1 67 ? -0.665 -7.352 -4.923 1.00 92.69 67 SER A C 1
ATOM 503 O O . SER A 1 67 ? -1.192 -8.106 -4.105 1.00 92.69 67 SER A O 1
ATOM 505 N N . ALA A 1 68 ? -0.000 -6.263 -4.517 1.00 93.12 68 ALA A N 1
ATOM 506 C CA . ALA A 1 68 ? 0.214 -5.947 -3.106 1.00 93.12 68 ALA A CA 1
ATOM 507 C C . ALA A 1 68 ? -1.118 -5.693 -2.397 1.00 93.12 68 ALA A C 1
ATOM 509 O O . ALA A 1 68 ? -1.311 -6.160 -1.276 1.00 93.12 68 ALA A O 1
ATOM 510 N N . MET A 1 69 ? -2.054 -5.003 -3.053 1.00 90.38 69 MET A N 1
ATOM 511 C CA . MET A 1 69 ? -3.394 -4.781 -2.504 1.00 90.38 69 MET A CA 1
ATOM 512 C C . MET A 1 69 ? -4.189 -6.078 -2.406 1.00 90.38 69 MET A C 1
ATOM 514 O O . MET A 1 69 ? -4.833 -6.325 -1.389 1.00 90.38 69 MET A O 1
ATOM 518 N N . GLU A 1 70 ? -4.096 -6.941 -3.416 1.00 88.81 70 GLU A N 1
ATOM 519 C CA . GLU A 1 70 ? -4.692 -8.274 -3.369 1.00 88.81 70 GLU A CA 1
ATOM 520 C C . GLU A 1 70 ? -4.087 -9.155 -2.277 1.00 88.81 70 GLU A C 1
ATOM 522 O O . GLU A 1 70 ? -4.739 -10.099 -1.858 1.00 88.81 70 GLU A O 1
ATOM 527 N N . SER A 1 71 ? -2.885 -8.875 -1.769 1.00 88.81 71 SER A N 1
ATOM 528 C CA . SER A 1 71 ? -2.318 -9.606 -0.626 1.00 88.81 71 SER A CA 1
ATOM 529 C C . SER A 1 71 ? -2.890 -9.164 0.732 1.00 88.81 71 SER A C 1
ATOM 531 O O . SER A 1 71 ? -2.758 -9.882 1.726 1.00 88.81 71 SER A O 1
ATOM 533 N N . LEU A 1 72 ? -3.564 -8.008 0.777 1.00 87.81 72 LEU A N 1
ATOM 534 C CA . LEU A 1 72 ? -4.138 -7.387 1.976 1.00 87.81 72 LEU A CA 1
ATOM 535 C C . LEU A 1 72 ? -5.622 -7.756 2.191 1.00 87.81 72 LEU A C 1
ATOM 537 O O . LEU A 1 72 ? -6.348 -7.012 2.845 1.00 87.81 72 LEU A O 1
ATOM 541 N N . GLN A 1 73 ? -6.087 -8.912 1.690 1.00 79.38 73 GLN A N 1
ATOM 542 C CA . GLN A 1 73 ? -7.510 -9.337 1.742 1.00 79.38 73 GLN A CA 1
ATOM 543 C C . GLN A 1 73 ? -8.081 -9.510 3.157 1.00 79.38 73 GLN A C 1
ATOM 545 O O . GLN A 1 73 ? -9.277 -9.730 3.321 1.00 79.38 73 GLN A O 1
ATOM 550 N N . CYS A 1 74 ? -7.243 -9.447 4.193 1.00 77.50 74 CYS A N 1
ATOM 551 C CA . CYS A 1 74 ? -7.696 -9.395 5.581 1.00 77.50 74 CYS A CA 1
ATOM 552 C C . CYS A 1 74 ? -8.358 -8.052 5.953 1.00 77.50 74 CYS A C 1
ATOM 554 O O . CYS A 1 74 ? -8.946 -7.954 7.033 1.00 77.50 74 CYS A O 1
ATOM 556 N N . PHE A 1 75 ? -8.301 -7.050 5.070 1.00 83.62 75 PHE A N 1
ATOM 557 C CA . PHE A 1 75 ? -8.988 -5.766 5.193 1.00 83.62 75 PHE A CA 1
ATOM 558 C C . PHE A 1 75 ? -9.996 -5.566 4.062 1.00 83.62 75 PHE A C 1
ATOM 560 O O . PHE A 1 75 ? -9.730 -5.910 2.911 1.00 83.62 75 PHE A O 1
ATOM 567 N N . ASP A 1 76 ? -11.117 -4.921 4.377 1.00 89.25 76 ASP A N 1
ATOM 568 C CA . ASP A 1 76 ? -12.065 -4.472 3.364 1.00 89.25 76 ASP A CA 1
ATOM 569 C C . ASP A 1 76 ? -11.530 -3.173 2.757 1.00 89.25 76 ASP A C 1
ATOM 571 O O . ASP A 1 76 ? -11.459 -2.144 3.432 1.00 89.25 76 ASP A O 1
ATOM 575 N N . LEU A 1 77 ? -11.147 -3.198 1.482 1.00 91.06 77 LEU A N 1
ATOM 576 C CA . LEU A 1 77 ? -10.780 -1.986 0.754 1.00 91.06 77 LEU A CA 1
ATOM 577 C C . LEU A 1 77 ? -12.056 -1.229 0.347 1.00 91.06 77 LEU A C 1
ATOM 579 O O . LEU A 1 77 ? -12.745 -1.621 -0.591 1.00 91.06 77 LEU A O 1
ATOM 583 N N . GLU A 1 78 ? -12.374 -0.137 1.045 1.00 92.62 78 GLU A N 1
ATOM 584 C CA . GLU A 1 78 ? -13.556 0.693 0.768 1.00 92.62 78 GLU A CA 1
ATOM 585 C C . GLU A 1 78 ? -13.340 1.613 -0.442 1.00 92.62 78 GLU A C 1
ATOM 587 O O . GLU A 1 78 ? -14.257 1.839 -1.231 1.00 92.62 78 GLU A O 1
ATOM 592 N N . SER A 1 79 ? -12.139 2.178 -0.588 1.00 92.44 79 SER A N 1
ATOM 593 C CA . SER A 1 79 ? -11.809 3.037 -1.729 1.00 92.44 79 SER A CA 1
ATOM 594 C C . SER A 1 79 ? -10.312 3.082 -2.006 1.00 92.44 79 SER A C 1
ATOM 596 O O . SER A 1 79 ? -9.494 2.891 -1.106 1.00 92.44 79 SER A O 1
ATOM 598 N N . SER A 1 80 ? -9.954 3.367 -3.255 1.00 93.00 80 SER A N 1
ATOM 599 C CA . SER A 1 80 ? -8.580 3.640 -3.659 1.00 93.00 80 SER A CA 1
ATOM 600 C C . SER A 1 80 ? -8.530 4.752 -4.703 1.00 93.00 80 SER A C 1
ATOM 602 O O . SER A 1 80 ? -9.461 4.941 -5.490 1.00 93.00 80 SER A O 1
ATOM 604 N N . ASN A 1 81 ? -7.440 5.511 -4.714 1.00 94.50 81 ASN A N 1
ATOM 605 C CA . ASN A 1 81 ? -7.160 6.492 -5.750 1.00 94.50 81 ASN A CA 1
ATOM 606 C C . ASN A 1 81 ? -5.678 6.457 -6.106 1.00 94.50 81 ASN A C 1
ATOM 608 O O . ASN A 1 81 ? -4.815 6.490 -5.232 1.00 94.50 81 ASN A O 1
ATOM 612 N N . PHE A 1 82 ? -5.391 6.400 -7.402 1.00 93.62 82 PHE A N 1
ATOM 613 C CA . PHE A 1 82 ? -4.037 6.438 -7.927 1.00 93.62 82 PHE A CA 1
ATOM 614 C C . PHE A 1 82 ? -3.837 7.710 -8.742 1.00 93.62 82 PHE A C 1
ATOM 616 O O . PHE A 1 82 ? -4.645 8.035 -9.612 1.00 93.62 82 PHE A O 1
ATOM 623 N N . SER A 1 83 ? -2.739 8.410 -8.479 1.00 93.56 83 SER A N 1
ATOM 624 C CA . SER A 1 83 ? -2.355 9.611 -9.209 1.00 93.56 83 SER A CA 1
ATOM 625 C C . SER A 1 83 ? -0.861 9.605 -9.513 1.00 93.56 83 SER A C 1
ATOM 627 O O . SER A 1 83 ? -0.042 9.136 -8.723 1.00 93.56 83 SER A O 1
ATOM 629 N N . LEU A 1 84 ? -0.510 10.136 -10.682 1.00 93.12 84 LEU A N 1
ATOM 630 C CA . LEU A 1 84 ? 0.871 10.380 -11.080 1.00 93.12 84 LEU A CA 1
ATOM 631 C C . LEU A 1 84 ? 1.205 11.849 -10.858 1.00 93.12 84 LEU A C 1
ATOM 633 O O . LEU A 1 84 ? 0.374 12.731 -11.076 1.00 93.12 84 LEU A O 1
ATOM 637 N N . ASN A 1 85 ? 2.439 12.108 -10.458 1.00 87.25 85 ASN A N 1
ATOM 638 C CA . ASN A 1 85 ? 2.993 13.445 -10.351 1.00 87.25 85 ASN A CA 1
ATOM 639 C C . ASN A 1 85 ? 4.405 13.462 -10.973 1.00 87.25 85 ASN A C 1
ATOM 641 O O . ASN A 1 85 ? 4.965 12.403 -11.257 1.00 87.25 85 ASN A O 1
ATOM 645 N N . PRO A 1 86 ? 5.005 14.642 -11.211 1.00 85.88 86 PRO A N 1
ATOM 646 C CA . PRO A 1 86 ? 6.332 14.727 -11.828 1.00 85.88 86 PRO A CA 1
ATOM 647 C C . PRO A 1 86 ? 7.440 14.001 -11.051 1.00 85.88 86 PRO A C 1
ATOM 649 O O . PRO A 1 86 ? 8.481 13.687 -11.621 1.00 85.88 86 PRO A O 1
ATOM 652 N N . ASN A 1 87 ? 7.215 13.726 -9.765 1.00 82.56 87 ASN A N 1
ATOM 653 C CA . ASN A 1 87 ? 8.187 13.124 -8.864 1.00 82.56 87 ASN A CA 1
ATOM 654 C C . ASN A 1 87 ? 7.929 11.618 -8.645 1.00 82.56 87 ASN A C 1
ATOM 656 O O . ASN A 1 87 ? 8.704 10.978 -7.937 1.00 82.56 87 ASN A O 1
ATOM 660 N N . GLY A 1 88 ? 6.873 11.045 -9.239 1.00 90.94 88 GLY A N 1
ATOM 661 C CA . GLY A 1 88 ? 6.490 9.647 -9.061 1.00 90.94 88 GLY A CA 1
ATOM 662 C C . GLY A 1 88 ? 4.976 9.432 -9.007 1.00 90.94 88 GLY A C 1
ATOM 663 O O . GLY A 1 88 ? 4.224 9.928 -9.846 1.00 90.94 88 GLY A O 1
ATOM 664 N N . PHE A 1 89 ? 4.520 8.653 -8.030 1.00 93.12 89 PHE A N 1
ATOM 665 C CA . PHE A 1 89 ? 3.113 8.339 -7.815 1.00 93.12 89 PHE A CA 1
ATOM 666 C C . PHE A 1 89 ? 2.665 8.675 -6.395 1.00 93.12 89 PHE A C 1
ATOM 668 O O . PHE A 1 89 ? 3.456 8.703 -5.452 1.00 93.12 89 PHE A O 1
ATOM 675 N N . MET A 1 90 ? 1.361 8.885 -6.259 1.00 95.00 90 MET A N 1
ATOM 676 C CA . MET A 1 90 ? 0.661 8.910 -4.987 1.00 95.00 90 MET A CA 1
ATOM 677 C C . MET A 1 90 ? -0.530 7.966 -5.078 1.00 95.00 90 MET A C 1
ATOM 679 O O . MET A 1 90 ? -1.386 8.106 -5.956 1.00 95.00 90 MET A O 1
ATOM 683 N N . PHE A 1 91 ? -0.574 7.012 -4.159 1.00 94.75 91 PHE A N 1
ATOM 684 C CA . PHE A 1 91 ? -1.646 6.042 -4.047 1.00 94.75 91 PHE A CA 1
ATOM 685 C C . PHE A 1 91 ? -2.305 6.168 -2.683 1.00 94.75 91 PHE A C 1
ATOM 687 O O . PHE A 1 91 ? -1.633 6.112 -1.655 1.00 94.75 91 PHE A O 1
ATOM 694 N N . THR A 1 92 ? -3.614 6.374 -2.675 1.00 95.88 92 THR A N 1
ATOM 695 C CA . THR A 1 92 ? -4.393 6.505 -1.450 1.00 95.88 92 THR A CA 1
ATOM 696 C C . THR A 1 92 ? -5.395 5.373 -1.351 1.00 95.88 92 THR A C 1
ATOM 698 O O . THR A 1 92 ? -5.939 4.913 -2.354 1.00 95.88 92 THR A O 1
ATOM 701 N N . LEU A 1 93 ? -5.592 4.883 -0.134 1.00 95.12 93 LEU A N 1
ATOM 702 C CA . LEU A 1 93 ? -6.389 3.703 0.166 1.00 95.12 93 LEU A CA 1
ATOM 703 C C . LEU A 1 93 ? -7.220 3.990 1.403 1.00 95.12 93 LEU A C 1
ATOM 705 O O . LEU A 1 93 ? -6.742 4.631 2.334 1.00 95.12 93 LEU A O 1
ATOM 709 N N . THR A 1 94 ? -8.449 3.499 1.435 1.00 95.06 94 THR A N 1
ATOM 710 C CA . THR A 1 94 ? -9.256 3.474 2.653 1.00 95.06 94 THR A CA 1
ATOM 711 C C . THR A 1 94 ? -9.610 2.036 2.957 1.00 95.06 94 THR A C 1
ATOM 713 O O . THR A 1 94 ? -10.342 1.407 2.197 1.00 95.06 94 THR A O 1
ATOM 716 N N . PHE A 1 95 ? -9.081 1.525 4.060 1.00 92.44 95 PHE A N 1
ATOM 717 C CA . PHE A 1 95 ? -9.368 0.191 4.558 1.00 92.44 95 PHE A CA 1
ATOM 718 C C . PHE A 1 95 ? -10.343 0.263 5.720 1.00 92.44 95 PHE A C 1
ATOM 720 O O . PHE A 1 95 ? -10.229 1.131 6.586 1.00 92.44 95 PHE A O 1
ATOM 727 N N . LYS A 1 96 ? -11.252 -0.701 5.789 1.00 89.44 96 LYS A N 1
ATOM 728 C CA . LYS A 1 96 ? -12.044 -0.994 6.971 1.00 89.44 96 LYS A CA 1
ATOM 729 C C . LYS A 1 96 ? -11.586 -2.321 7.559 1.00 89.44 96 LYS A C 1
ATOM 731 O O . LYS A 1 96 ? -11.412 -3.321 6.865 1.00 89.44 96 LYS A O 1
ATOM 736 N N . ASN A 1 97 ? -11.373 -2.313 8.864 1.00 80.88 97 ASN A N 1
ATOM 737 C CA . ASN A 1 97 ? -11.044 -3.492 9.633 1.00 80.88 97 ASN A CA 1
ATOM 738 C C . ASN A 1 97 ? -12.217 -4.480 9.574 1.00 80.88 97 ASN A C 1
ATOM 740 O O . ASN A 1 97 ? -13.345 -4.157 9.964 1.00 80.88 97 ASN A O 1
ATOM 744 N N . VAL A 1 98 ? -11.943 -5.691 9.088 1.00 70.62 98 VAL A N 1
ATOM 745 C CA . VAL A 1 98 ? -12.924 -6.773 9.060 1.00 70.62 98 VAL A CA 1
ATOM 746 C C . VAL A 1 98 ? -12.832 -7.530 10.370 1.00 70.62 98 VAL A C 1
ATOM 748 O O . VAL A 1 98 ? -12.034 -8.454 10.539 1.00 70.62 98 VAL A O 1
ATOM 751 N N . SER A 1 99 ? -13.706 -7.148 11.298 1.00 60.31 99 SER A N 1
ATOM 752 C CA . SER A 1 99 ? -13.752 -7.718 12.644 1.00 60.31 99 SER A CA 1
ATOM 753 C C . SER A 1 99 ? -13.923 -9.248 12.644 1.00 60.31 99 SER A C 1
ATOM 755 O O . SER A 1 99 ? -13.533 -9.897 13.603 1.00 60.31 99 SER A O 1
ATOM 757 N N . VAL A 1 100 ? -14.456 -9.863 11.579 1.00 55.34 100 VAL A N 1
ATOM 758 C CA . VAL A 1 100 ? -14.730 -11.315 11.524 1.00 55.34 100 VAL A CA 1
ATOM 759 C C . VAL A 1 100 ? -13.486 -12.164 11.210 1.00 55.34 100 VAL A C 1
ATOM 761 O O . VAL A 1 100 ? -13.332 -13.232 11.794 1.00 55.34 100 VAL A O 1
ATOM 764 N N . LEU A 1 101 ? -12.573 -11.710 10.340 1.00 53.47 101 LEU A N 1
ATOM 765 C CA . LEU A 1 101 ? -11.354 -12.470 9.994 1.00 53.47 101 LEU A CA 1
ATOM 766 C C . LEU A 1 101 ? -10.244 -12.289 11.034 1.00 53.47 101 LEU A C 1
ATOM 768 O O . LEU A 1 101 ? -9.496 -13.221 11.325 1.00 53.47 101 LEU A O 1
ATOM 772 N N . LEU A 1 102 ? -10.170 -11.103 11.639 1.00 53.47 102 LEU A N 1
ATOM 773 C CA . LEU A 1 102 ? -9.175 -10.785 12.660 1.00 53.47 102 LEU A CA 1
ATOM 774 C C . LEU A 1 102 ? -9.549 -11.308 14.056 1.00 53.47 102 LEU A C 1
ATOM 776 O O . LEU A 1 102 ? -8.721 -11.236 14.952 1.00 53.47 102 LEU A O 1
ATOM 780 N N . GLN A 1 103 ? -10.753 -11.864 14.245 1.00 50.34 103 GLN A N 1
ATOM 781 C CA . GLN A 1 103 ? -11.216 -12.461 15.510 1.00 50.34 103 GLN A CA 1
ATOM 782 C C . GLN A 1 103 ? -10.580 -13.822 15.839 1.00 50.34 103 GLN A C 1
ATOM 784 O O . GLN A 1 103 ? -10.717 -14.305 16.961 1.00 50.34 103 GLN A O 1
ATOM 789 N N . ILE A 1 104 ? -9.875 -14.449 14.890 1.00 51.97 104 ILE A N 1
ATOM 790 C CA . ILE A 1 104 ? -9.200 -15.741 15.109 1.00 51.97 104 ILE A CA 1
ATOM 791 C C . ILE A 1 104 ? -7.885 -15.560 15.913 1.00 51.97 104 ILE A C 1
ATOM 793 O O . ILE A 1 104 ? -7.295 -16.535 16.373 1.00 51.97 104 ILE A O 1
ATOM 797 N N . GLY A 1 105 ? -7.456 -14.319 16.184 1.00 55.78 105 GLY A N 1
ATOM 798 C CA . GLY A 1 105 ? -6.363 -14.006 17.112 1.00 55.78 105 GLY A CA 1
ATOM 799 C C . GLY A 1 105 ? -6.486 -12.601 17.711 1.00 55.78 105 GLY A C 1
ATOM 800 O O . GLY A 1 105 ? -7.346 -11.826 17.313 1.00 55.78 105 GLY A O 1
ATOM 801 N N . ASP A 1 106 ? -5.608 -12.230 18.648 1.00 54.06 106 ASP A N 1
ATOM 802 C CA . ASP A 1 106 ? -5.630 -10.899 19.300 1.00 54.06 106 ASP A CA 1
ATOM 803 C C . ASP A 1 106 ? -5.354 -9.719 18.331 1.00 54.06 106 ASP A C 1
ATOM 805 O O . ASP A 1 106 ? -5.450 -8.553 18.703 1.00 54.06 106 ASP A O 1
ATOM 809 N N . PHE A 1 107 ? -5.095 -10.008 17.051 1.00 55.62 107 PHE A N 1
ATOM 810 C CA . PHE A 1 107 ? -4.817 -9.045 15.982 1.00 55.62 107 PHE A CA 1
ATOM 811 C C . PHE A 1 107 ? -5.919 -8.000 15.759 1.00 55.62 107 PHE A C 1
ATOM 813 O O . PHE A 1 107 ? -5.621 -6.894 15.311 1.00 55.62 107 PHE A O 1
ATOM 820 N N . SER A 1 108 ? -7.187 -8.316 16.054 1.00 55.72 108 SER A N 1
ATOM 821 C CA . SER A 1 108 ? -8.287 -7.355 15.888 1.00 55.72 108 SER A CA 1
ATOM 822 C C . SER A 1 108 ? -8.245 -6.202 16.893 1.00 55.72 108 SER A C 1
ATOM 824 O O . SER A 1 108 ? -8.795 -5.146 16.582 1.00 55.72 108 SER A O 1
ATOM 826 N N . ARG A 1 109 ? -7.678 -6.396 18.093 1.00 56.62 109 ARG A N 1
ATOM 827 C CA . ARG A 1 109 ? -7.716 -5.387 19.169 1.00 56.62 109 ARG A CA 1
ATOM 828 C C . ARG A 1 109 ? -6.554 -4.399 19.126 1.00 56.62 109 ARG A C 1
ATOM 830 O O . ARG A 1 109 ? -6.720 -3.283 19.605 1.00 56.62 109 ARG A O 1
ATOM 837 N N . ASP A 1 110 ? -5.450 -4.771 18.487 1.00 69.06 110 ASP A N 1
ATOM 838 C CA . ASP A 1 110 ? -4.211 -3.981 18.499 1.00 69.06 110 ASP A CA 1
ATOM 839 C C . ASP A 1 110 ? -3.941 -3.229 17.189 1.00 69.06 110 ASP A C 1
ATOM 841 O O . ASP A 1 110 ? -2.913 -2.561 17.046 1.00 69.06 110 ASP A O 1
ATOM 845 N N . MET A 1 111 ? -4.846 -3.329 16.212 1.00 79.75 111 MET A N 1
ATOM 846 C CA . MET A 1 111 ? -4.645 -2.695 14.917 1.00 79.75 111 MET A CA 1
ATOM 847 C C . MET A 1 111 ? -4.805 -1.178 15.018 1.00 79.75 111 MET A C 1
ATOM 849 O O . MET A 1 111 ? -5.906 -0.671 15.211 1.00 79.75 111 MET A O 1
ATOM 853 N N . ASN A 1 112 ? -3.702 -0.460 14.836 1.00 89.44 112 ASN A N 1
ATOM 854 C CA . ASN A 1 112 ? -3.653 0.998 14.789 1.00 89.44 112 ASN A CA 1
ATOM 855 C C . ASN A 1 112 ? -3.011 1.479 13.475 1.00 89.44 112 ASN A C 1
ATOM 857 O O . ASN A 1 112 ? -2.613 0.679 12.624 1.00 89.44 112 ASN A O 1
ATOM 861 N N . ALA A 1 113 ? -2.896 2.798 13.311 1.00 92.25 113 ALA A N 1
ATOM 862 C CA . ALA A 1 113 ? -2.298 3.408 12.127 1.00 92.25 113 ALA A CA 1
ATOM 863 C C . ALA A 1 113 ? -0.872 2.895 11.838 1.00 92.25 113 ALA A C 1
ATOM 865 O O . ALA A 1 113 ? -0.587 2.487 10.717 1.00 92.25 113 ALA A O 1
ATOM 866 N N . SER A 1 114 ? 0.004 2.824 12.842 1.00 92.75 114 SER A N 1
ATOM 867 C CA . SER A 1 114 ? 1.382 2.344 12.663 1.00 92.75 114 SER A CA 1
ATOM 868 C C . SER A 1 114 ? 1.441 0.871 12.252 1.00 92.75 114 SER A C 1
ATOM 870 O O . SER A 1 114 ? 2.256 0.483 11.416 1.00 92.75 114 SER A O 1
ATOM 872 N N . SER A 1 115 ? 0.554 0.036 12.795 1.00 91.00 115 SER A N 1
ATOM 873 C CA . SER A 1 115 ? 0.418 -1.350 12.344 1.00 91.00 115 SER A CA 1
ATOM 874 C C . SER A 1 115 ? -0.016 -1.402 10.878 1.00 91.00 115 SER A C 1
ATOM 876 O O . SER A 1 115 ? 0.584 -2.137 10.096 1.00 91.00 115 SER A O 1
ATOM 878 N N . MET A 1 116 ? -1.006 -0.597 10.482 1.00 92.25 116 MET A N 1
ATOM 879 C CA . MET A 1 116 ? -1.473 -0.521 9.095 1.00 92.25 116 MET A CA 1
ATOM 880 C C . MET A 1 116 ? -0.362 -0.080 8.127 1.00 92.25 116 MET A C 1
ATOM 882 O O . MET A 1 116 ? -0.207 -0.686 7.067 1.00 92.25 116 MET A O 1
ATOM 886 N N . GLU A 1 117 ? 0.454 0.913 8.495 1.00 94.38 117 GLU A N 1
ATOM 887 C CA . GLU A 1 117 ? 1.632 1.318 7.710 1.00 94.38 117 GLU A CA 1
ATOM 888 C C . GLU A 1 117 ? 2.572 0.140 7.461 1.00 94.38 117 GLU A C 1
ATOM 890 O O . GLU A 1 117 ? 2.983 -0.096 6.324 1.00 94.38 117 GLU A O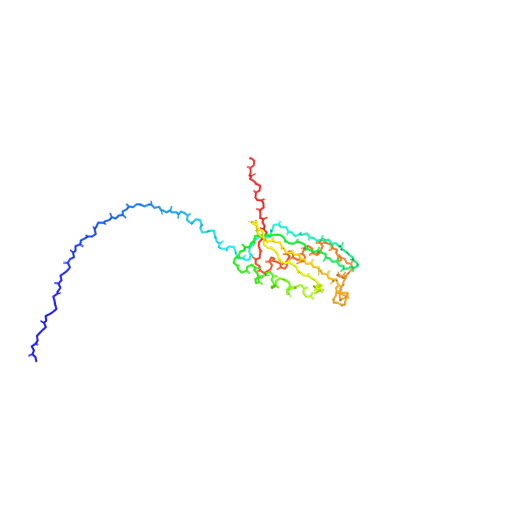 1
ATOM 895 N N . LEU A 1 118 ? 2.872 -0.635 8.507 1.00 93.19 118 LEU A N 1
ATOM 896 C CA . LEU A 1 118 ? 3.757 -1.791 8.406 1.00 93.19 118 LEU A CA 1
ATOM 897 C C . LEU A 1 118 ? 3.177 -2.885 7.503 1.00 93.19 118 LEU A C 1
ATOM 899 O O . LEU A 1 118 ? 3.916 -3.472 6.714 1.00 93.19 118 LEU A O 1
ATOM 903 N N . TRP A 1 119 ? 1.871 -3.146 7.585 1.00 92.38 119 TRP A N 1
ATOM 904 C CA . TRP A 1 119 ? 1.197 -4.114 6.715 1.00 92.38 119 TRP A CA 1
ATOM 905 C C . TRP A 1 119 ? 1.272 -3.703 5.245 1.00 92.38 119 TRP A C 1
ATOM 907 O O . TRP A 1 119 ? 1.670 -4.509 4.403 1.00 92.38 119 TRP A O 1
ATOM 917 N N . VAL A 1 120 ? 0.953 -2.444 4.939 1.00 94.56 120 VAL A N 1
ATOM 918 C CA . VAL A 1 120 ? 1.002 -1.924 3.567 1.00 94.56 120 VAL A CA 1
ATOM 919 C C . VAL A 1 120 ? 2.435 -1.906 3.042 1.00 94.56 120 VAL A C 1
ATOM 921 O O . 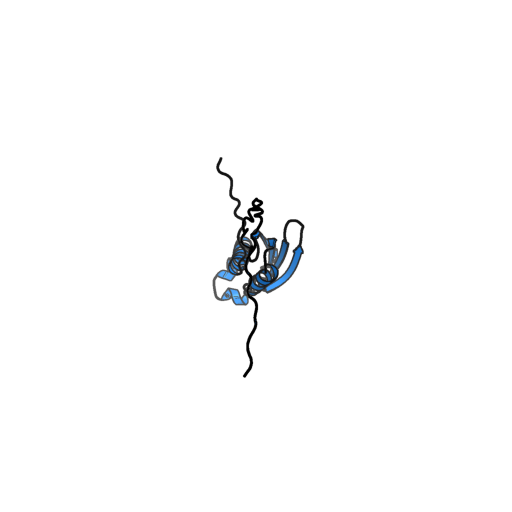VAL A 1 120 ? 2.693 -2.379 1.937 1.00 94.56 120 VAL A O 1
ATOM 924 N N . MET A 1 121 ? 3.390 -1.435 3.844 1.00 95.31 121 MET A N 1
ATOM 925 C CA . MET A 1 121 ? 4.805 -1.440 3.478 1.00 95.31 121 MET A CA 1
ATOM 926 C C . MET A 1 121 ? 5.321 -2.866 3.243 1.00 95.31 121 MET A C 1
ATOM 928 O O . MET A 1 121 ? 6.007 -3.117 2.254 1.00 95.31 121 MET A O 1
ATOM 932 N N . GLY A 1 122 ? 4.957 -3.817 4.107 1.00 94.00 122 GL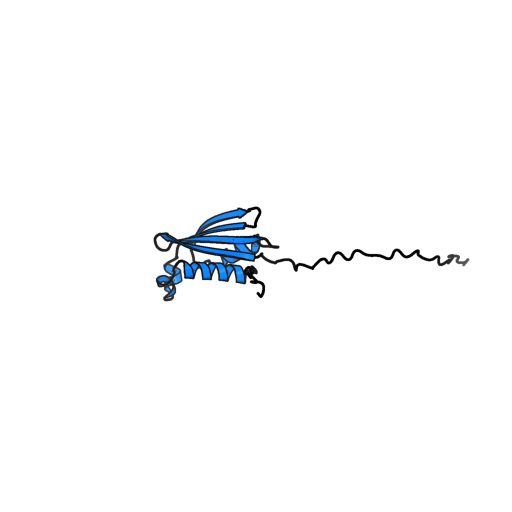Y A N 1
ATOM 933 C CA . GLY A 1 122 ? 5.329 -5.224 3.973 1.00 94.00 122 GLY A CA 1
ATOM 934 C C . GLY A 1 122 ? 4.756 -5.884 2.717 1.00 94.00 122 GLY A C 1
ATOM 935 O O . GLY A 1 122 ? 5.461 -6.652 2.061 1.00 94.00 122 GLY A O 1
ATOM 936 N N . ALA A 1 123 ? 3.513 -5.562 2.350 1.00 94.38 123 ALA A N 1
ATOM 937 C CA . ALA A 1 123 ? 2.897 -6.025 1.108 1.00 94.38 123 ALA A CA 1
ATOM 938 C C . ALA A 1 123 ? 3.634 -5.484 -0.127 1.00 94.38 123 ALA A C 1
ATOM 940 O O . ALA A 1 123 ? 4.004 -6.251 -1.009 1.00 94.38 123 ALA A O 1
ATOM 941 N N . LEU A 1 124 ? 3.930 -4.181 -0.162 1.00 95.06 124 LEU A N 1
ATOM 942 C CA . LEU A 1 124 ? 4.657 -3.562 -1.276 1.00 95.06 124 LEU A CA 1
ATOM 943 C C . LEU A 1 124 ? 6.067 -4.149 -1.445 1.00 95.06 124 LEU A C 1
ATOM 945 O O . LEU A 1 124 ? 6.481 -4.458 -2.562 1.00 95.06 124 LEU A O 1
ATOM 949 N N . LEU A 1 125 ? 6.791 -4.336 -0.337 1.00 94.00 125 LEU A N 1
ATOM 950 C CA . LEU A 1 125 ? 8.125 -4.940 -0.339 1.00 94.00 125 LEU A CA 1
ATOM 951 C C . LEU A 1 125 ? 8.111 -6.376 -0.870 1.00 94.00 125 LEU A C 1
ATOM 953 O O . LEU A 1 125 ? 8.999 -6.765 -1.626 1.00 94.00 125 LEU A O 1
ATOM 957 N N . ARG A 1 126 ? 7.096 -7.161 -0.493 1.00 93.81 126 ARG A N 1
ATOM 958 C CA . ARG A 1 126 ? 6.926 -8.540 -0.967 1.00 93.81 126 ARG A CA 1
ATOM 959 C C . ARG A 1 126 ? 6.741 -8.609 -2.482 1.00 93.81 126 ARG A C 1
ATOM 961 O O . ARG A 1 126 ? 7.285 -9.514 -3.104 1.00 93.81 126 ARG A O 1
ATOM 968 N N . GLU A 1 127 ? 6.014 -7.656 -3.055 1.00 92.75 127 GLU A N 1
ATOM 969 C CA . GLU A 1 127 ? 5.738 -7.607 -4.495 1.00 92.75 127 GLU A CA 1
ATOM 970 C C . GLU A 1 127 ? 6.875 -6.995 -5.324 1.00 92.75 127 GLU A C 1
ATOM 972 O O . GLU A 1 127 ? 6.801 -6.974 -6.548 1.00 92.75 127 GLU A O 1
ATOM 977 N N . GLY A 1 128 ? 7.953 -6.529 -4.687 1.00 91.56 128 GLY A N 1
ATOM 978 C CA . GLY A 1 128 ? 9.175 -6.117 -5.381 1.00 91.56 128 GLY A CA 1
ATOM 979 C C . GLY A 1 128 ? 9.486 -4.625 -5.326 1.00 91.56 128 GLY A C 1
ATOM 980 O O . GLY A 1 128 ? 10.490 -4.206 -5.898 1.00 91.56 128 GLY A O 1
ATOM 981 N N . PHE A 1 129 ? 8.694 -3.820 -4.614 1.00 93.75 129 PHE A N 1
ATOM 982 C CA . PHE A 1 129 ? 9.097 -2.447 -4.322 1.00 93.75 129 PHE A CA 1
ATOM 983 C C . PHE A 1 129 ? 10.290 -2.411 -3.360 1.00 93.75 129 PHE A C 1
ATOM 985 O O . PHE A 1 129 ? 10.444 -3.261 -2.486 1.00 93.75 129 PHE A O 1
ATOM 992 N N . GLN A 1 130 ? 11.117 -1.375 -3.480 1.00 93.56 130 GLN A N 1
ATOM 993 C CA . GLN A 1 130 ? 12.286 -1.160 -2.623 1.00 93.56 130 GLN A CA 1
ATOM 994 C C . GLN A 1 130 ? 12.072 0.060 -1.725 1.00 93.56 130 GLN A C 1
ATOM 996 O O . GLN A 1 130 ? 11.448 1.029 -2.145 1.00 93.56 130 GLN A O 1
ATOM 1001 N N . LEU A 1 131 ? 12.613 0.075 -0.505 1.00 91.38 131 LEU A N 1
ATOM 1002 C CA . LEU A 1 131 ? 12.627 1.304 0.298 1.00 91.38 131 LEU A CA 1
ATOM 1003 C C . LEU A 1 131 ? 13.648 2.291 -0.271 1.00 91.38 131 LEU A C 1
ATOM 1005 O O . LEU A 1 131 ? 14.763 1.908 -0.633 1.00 91.38 131 LEU A O 1
ATOM 1009 N N . MET A 1 132 ? 13.293 3.575 -0.315 1.00 86.88 132 MET A N 1
ATOM 1010 C CA . MET A 1 132 ? 14.263 4.617 -0.620 1.00 86.88 132 MET A CA 1
ATOM 1011 C C . MET A 1 132 ? 15.300 4.682 0.508 1.00 86.88 132 MET A C 1
ATOM 1013 O O . MET A 1 132 ? 14.999 5.088 1.627 1.00 86.88 132 MET A O 1
ATOM 1017 N N . GLN A 1 133 ? 16.537 4.279 0.222 1.00 69.19 133 GLN A N 1
ATOM 1018 C CA . GLN A 1 133 ? 17.641 4.467 1.157 1.00 69.19 133 GLN A CA 1
ATOM 1019 C C . GLN A 1 133 ? 18.086 5.930 1.098 1.00 69.19 133 GLN A C 1
ATOM 1021 O O . GLN A 1 133 ? 18.643 6.378 0.096 1.00 69.19 133 GLN A O 1
ATOM 1026 N N . THR A 1 134 ? 17.843 6.689 2.166 1.00 52.47 134 THR A N 1
ATOM 1027 C CA . THR A 1 134 ? 18.496 7.986 2.357 1.00 52.47 134 THR A CA 1
ATOM 1028 C C . THR A 1 134 ? 19.926 7.716 2.810 1.00 52.47 134 THR A C 1
ATOM 1030 O O . THR A 1 134 ? 20.203 7.610 4.005 1.00 52.47 134 THR A O 1
ATOM 1033 N N . THR A 1 135 ? 20.847 7.533 1.868 1.00 45.75 135 THR A N 1
ATOM 1034 C CA . THR A 1 135 ? 22.271 7.471 2.207 1.00 45.75 135 THR A CA 1
ATOM 1035 C C . THR A 1 135 ? 22.712 8.870 2.622 1.00 45.75 135 THR A C 1
ATOM 1037 O O . THR A 1 135 ? 22.993 9.715 1.775 1.00 45.75 135 THR A O 1
ATOM 1040 N N . THR A 1 136 ? 22.735 9.139 3.928 1.00 43.59 136 THR A N 1
ATOM 1041 C CA . THR A 1 136 ? 23.410 10.316 4.482 1.00 43.59 136 THR A CA 1
ATOM 1042 C C . THR A 1 136 ? 24.887 10.222 4.089 1.00 43.59 136 THR A C 1
ATOM 1044 O O . THR A 1 136 ? 25.523 9.222 4.437 1.00 43.59 136 THR A O 1
ATOM 1047 N N . PRO A 1 137 ? 25.449 11.187 3.340 1.00 52.78 137 PRO A N 1
ATOM 1048 C CA . PRO A 1 137 ? 26.866 11.150 3.003 1.00 52.78 137 PRO A CA 1
ATOM 1049 C C . PRO A 1 137 ? 27.704 11.217 4.292 1.00 52.78 137 PRO A C 1
ATOM 1051 O O . PRO A 1 137 ? 27.314 11.926 5.225 1.00 52.78 137 PRO A O 1
ATOM 1054 N N . PRO A 1 138 ? 28.826 10.476 4.381 1.00 58.12 138 PRO A N 1
ATOM 1055 C CA . PRO A 1 138 ? 29.728 10.593 5.519 1.00 58.12 138 PRO A CA 1
ATOM 1056 C C . PRO A 1 138 ? 30.283 12.024 5.588 1.00 58.12 138 PRO A C 1
ATOM 1058 O O . PRO A 1 138 ? 30.662 12.586 4.558 1.00 58.12 138 PRO A O 1
ATOM 1061 N N . LEU A 1 139 ? 30.254 12.594 6.799 1.00 60.56 139 LEU A N 1
ATOM 1062 C CA . LEU A 1 139 ? 30.774 13.924 7.146 1.00 60.56 139 LEU A CA 1
ATOM 1063 C C . LEU A 1 139 ? 32.279 14.050 6.884 1.00 60.56 139 LEU A C 1
ATOM 1065 O O . LEU A 1 139 ? 33.004 13.064 7.152 1.00 60.56 139 LEU A O 1
#

Mean predicted aligned error: 13.84 Å

Sequence (139 aa):
MLESSSREGQPLQVPSRKTTKATDFEETAAVIGGKIMQVNAYEVGEGRFYVKVEGSMGDGAASFLYSAMESLQCFDLESSNFSLNPNGFMFTLTFKNVSVLLQIGDFSRDMNASSMELWVMGALLREGFQLMQTTTPPL